Protein AF-A0A7J8N7V0-F1 (afdb_monomer)

Nearest PDB structures (foldseek):
  6ms8-assembly7_G  TM=9.945E-01  e=8.124E-13  Medicago truncatula
  6cjn-assembly2_B  TM=9.443E-01  e=4.555E-11  Medicago sativa
  6cjo-assembly2_B  TM=9.456E-01  e=4.841E-11  Medicago sativa
  1jx0-assembly1_A  TM=9.628E-01  e=1.853E-10  Medicago sativa
  1jx1-assembly3_C  TM=9.351E-01  e=3.853E-10  Medicago sativa

Mean predicted aligned error: 3.58 Å

Radius of gyration: 15.64 Å; Cα contacts (8 Å, |Δi|>4): 170; chains: 1; bounding box: 40×27×42 Å

Secondary structure (DSSP, 8-state):
-PPPP----EEETTEEE-SEE--TT-S--EEEEEEEEEEEEETTEEEEEEEEEEEEETHHHHHHHHHHTT--HHHHHT-HHHHHHHHHSSS-EEEEEEESS---HHHHHT-

InterPro domains:
  IPR016087 Chalcone isomerase [PF02431] (12-111)
  IPR016088 Chalcone isomerase, 3-layer sandwich [G3DSA:3.50.70.10] (3-85)
  IPR016088 Chalcone isomerase, 3-layer sandwich [G3DSA:3.50.70.10] (86-111)
  IPR036298 Chalcone isomerase superfamily [SSF54626] (6-111)
  IPR044164 Chalcone--flavonone isomerase [PTHR28039] (1-111)

Solvent-access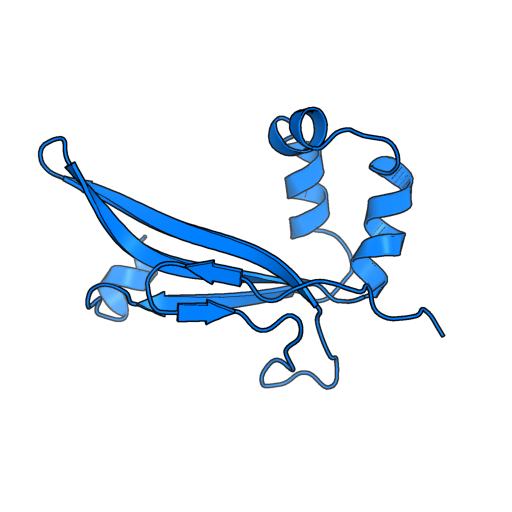ible surface area (backbone atoms only — not comparable to full-atom values): 6847 Å² total; per-residue (Å²): 132,85,78,71,77,93,56,68,62,47,73,42,89,96,44,79,42,59,28,58,47,65,53,91,97,49,94,53,69,24,36,47,74,48,70,44,76,45,61,50,79,54,97,91,38,81,45,68,35,31,31,37,35,38,26,33,25,60,64,42,59,64,65,49,41,78,79,54,59,90,61,51,72,65,61,48,73,73,30,67,64,53,54,48,46,68,73,68,42,101,50,59,73,49,78,47,78,45,74,73,39,96,70,55,72,64,67,57,73,78,107

Foldseek 3Di:
DDDADDDQWDDEPNDIDGQWDADVVHPAIWGWPDKYFDFDQDPNDTDTFKIKTKTWGSCLCVQLCVPCPPDDPVRCVPDPVNVVCVVPPPTDMDMDIDTPDDDDPVRVVVD

Sequence (111 aa):
MSTSPSVTELQVENFTFPPTVKPPGSTKTLFLGGAGDRGLEIQGKFIKFTAIGVYLEDSAVNCLGVKWKGKSAVELTESIEFFRDVVTGDFEKFIRVTMILPLTGQQYSEK

Structure (mmCIF, N/CA/C/O backbone):
data_AF-A0A7J8N7V0-F1
#
_entry.id   AF-A0A7J8N7V0-F1
#
loop_
_atom_site.group_PDB
_atom_site.id
_atom_site.type_symbol
_atom_site.label_atom_id
_atom_site.label_alt_id
_atom_site.label_comp_id
_atom_site.label_asym_id
_atom_site.label_entity_id
_atom_site.label_seq_id
_atom_site.pdbx_PDB_ins_code
_atom_site.Cartn_x
_atom_site.Cartn_y
_atom_site.Cartn_z
_atom_site.occupancy
_atom_site.B_iso_or_equiv
_atom_site.auth_seq_id
_atom_site.auth_comp_id
_atom_site.auth_asym_id
_atom_site.auth_atom_id
_atom_site.pdbx_PDB_model_num
ATOM 1 N N . MET A 1 1 ? 14.183 -10.078 -19.584 1.00 45.19 1 MET A N 1
ATOM 2 C CA . MET A 1 1 ? 13.175 -10.246 -18.519 1.00 45.19 1 MET A CA 1
ATOM 3 C C . MET A 1 1 ? 13.731 -9.580 -17.275 1.00 45.19 1 MET A C 1
ATOM 5 O O . MET A 1 1 ? 14.849 -9.909 -16.902 1.00 45.19 1 MET A O 1
ATOM 9 N N . SER A 1 2 ? 13.047 -8.574 -16.731 1.00 54.62 2 SER A N 1
ATOM 10 C CA . SER A 1 2 ? 13.457 -7.919 -15.485 1.00 54.62 2 SER A CA 1
ATOM 11 C C . SER A 1 2 ? 13.336 -8.915 -14.336 1.00 54.62 2 SER A C 1
ATOM 13 O O . SER A 1 2 ? 12.315 -9.582 -14.208 1.00 54.62 2 SER A O 1
ATOM 15 N N . THR A 1 3 ? 14.387 -9.051 -13.536 1.00 60.47 3 THR A N 1
ATOM 16 C CA . THR A 1 3 ? 14.356 -9.827 -12.294 1.00 60.47 3 THR A CA 1
ATOM 17 C C . THR A 1 3 ? 13.438 -9.138 -11.292 1.00 60.47 3 THR A C 1
ATOM 19 O O . THR A 1 3 ? 13.606 -7.939 -11.055 1.00 60.47 3 THR A O 1
ATOM 22 N N . SER A 1 4 ? 12.499 -9.882 -10.707 1.00 68.31 4 SER A N 1
ATOM 23 C CA . SER A 1 4 ? 11.630 -9.374 -9.646 1.00 68.31 4 SER A CA 1
ATOM 24 C C . SER A 1 4 ? 12.467 -8.855 -8.469 1.00 68.31 4 SER A C 1
ATOM 26 O O . SER A 1 4 ? 13.498 -9.458 -8.142 1.00 68.31 4 SER A O 1
ATOM 28 N N . PRO A 1 5 ? 12.080 -7.733 -7.843 1.00 79.19 5 PRO A N 1
ATOM 29 C CA . PRO A 1 5 ? 12.830 -7.173 -6.730 1.00 79.19 5 PRO A CA 1
ATOM 30 C C . PRO A 1 5 ? 12.814 -8.130 -5.531 1.00 79.19 5 PRO A C 1
ATOM 32 O O . PRO A 1 5 ? 11.785 -8.702 -5.174 1.00 79.19 5 PRO A O 1
ATOM 35 N N . SER A 1 6 ? 13.974 -8.291 -4.893 1.00 90.00 6 SER A N 1
ATOM 36 C CA . SER A 1 6 ? 14.098 -9.059 -3.654 1.00 90.00 6 SER A CA 1
ATOM 37 C C . SER A 1 6 ? 13.618 -8.203 -2.483 1.00 90.00 6 SER A C 1
ATOM 39 O O . SER A 1 6 ? 14.374 -7.381 -1.968 1.00 90.00 6 SER A O 1
ATOM 41 N N . VAL A 1 7 ? 12.367 -8.397 -2.071 1.00 95.38 7 VAL A N 1
ATOM 42 C CA . VAL A 1 7 ? 11.761 -7.755 -0.893 1.00 95.38 7 VAL A CA 1
ATOM 43 C C . VAL A 1 7 ? 11.424 -8.795 0.174 1.00 95.38 7 VAL A C 1
ATOM 45 O O . VAL A 1 7 ? 11.268 -9.979 -0.126 1.00 95.38 7 VAL A O 1
ATOM 48 N N . THR A 1 8 ? 11.334 -8.365 1.431 1.00 97.00 8 THR A N 1
ATOM 49 C CA . THR A 1 8 ? 10.987 -9.226 2.569 1.00 97.00 8 THR A CA 1
ATOM 50 C C . THR A 1 8 ? 9.497 -9.153 2.885 1.00 97.00 8 THR A C 1
ATOM 52 O O . THR A 1 8 ? 8.813 -8.206 2.498 1.00 97.00 8 THR A O 1
ATOM 55 N N . GLU A 1 9 ? 8.983 -10.142 3.616 1.00 97.38 9 GLU A N 1
ATOM 56 C CA . GLU A 1 9 ? 7.669 -10.007 4.247 1.00 97.38 9 GLU A CA 1
ATOM 57 C C . GLU A 1 9 ? 7.664 -8.909 5.317 1.00 97.38 9 GLU A C 1
ATOM 59 O O . GLU A 1 9 ? 8.707 -8.558 5.876 1.00 97.38 9 GLU A O 1
ATOM 64 N N . LEU A 1 10 ? 6.473 -8.386 5.612 1.00 98.19 10 LEU A N 1
ATOM 65 C CA . LEU A 1 10 ? 6.233 -7.458 6.714 1.00 98.19 10 LEU A CA 1
ATOM 66 C C . LEU A 1 10 ? 5.121 -7.990 7.615 1.00 98.19 10 LEU A C 1
ATOM 68 O O . LEU A 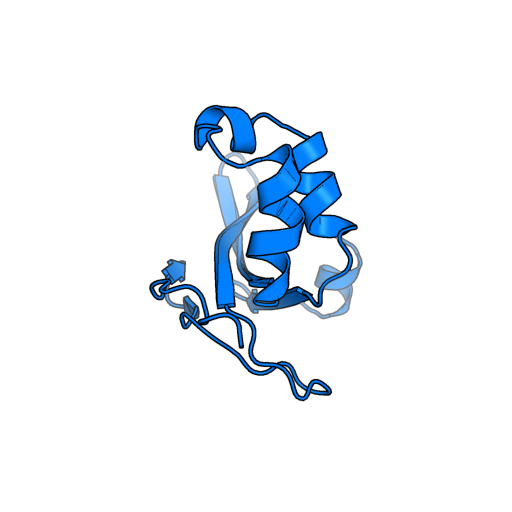1 10 ? 4.116 -8.513 7.133 1.00 98.19 10 LEU A O 1
ATOM 72 N N . GLN A 1 11 ? 5.282 -7.811 8.923 1.00 97.94 11 GLN A N 1
ATOM 73 C CA . GLN A 1 11 ? 4.234 -8.069 9.907 1.00 97.94 11 GLN A CA 1
ATOM 74 C C . GLN A 1 11 ? 3.665 -6.743 10.404 1.00 97.94 11 GLN A C 1
ATOM 76 O O . GLN A 1 11 ? 4.413 -5.844 10.785 1.00 97.94 11 GLN A O 1
ATOM 81 N N . VAL A 1 12 ? 2.340 -6.625 10.393 1.00 97.69 12 VAL A N 1
ATOM 82 C CA . VAL A 1 12 ? 1.616 -5.482 10.956 1.00 97.69 12 VAL A CA 1
ATOM 83 C C . VAL A 1 12 ? 0.578 -6.042 11.913 1.00 97.69 12 VAL A C 1
ATOM 85 O O . VAL A 1 12 ? -0.347 -6.738 11.489 1.00 97.69 12 VAL A O 1
ATOM 88 N N . GLU A 1 13 ? 0.745 -5.762 13.205 1.00 94.56 13 GLU A N 1
ATOM 89 C CA . GLU A 1 13 ? 0.039 -6.486 14.268 1.00 94.56 13 GLU A CA 1
ATOM 90 C C . GLU A 1 13 ? 0.250 -8.006 14.106 1.00 94.56 13 GLU A C 1
ATOM 92 O O . GLU A 1 13 ? 1.384 -8.465 14.004 1.00 94.56 13 GLU A O 1
ATOM 97 N N . ASN A 1 14 ? -0.829 -8.787 14.022 1.00 93.38 14 ASN A N 1
ATOM 98 C CA . ASN A 1 14 ? -0.783 -10.240 13.837 1.00 93.38 14 ASN A CA 1
ATOM 99 C C . ASN A 1 14 ? -0.953 -10.662 12.362 1.00 93.38 14 ASN A C 1
ATOM 101 O O . ASN A 1 14 ? -1.236 -11.828 12.085 1.00 93.38 14 ASN A O 1
ATOM 105 N N . PHE A 1 15 ? -0.844 -9.725 11.412 1.00 97.44 15 PHE A N 1
ATOM 106 C CA . PHE A 1 15 ? -1.053 -9.986 9.987 1.00 97.44 15 PHE A CA 1
ATOM 107 C C . PHE A 1 15 ? 0.266 -10.008 9.218 1.00 97.44 15 PHE A C 1
ATOM 109 O O . PHE A 1 15 ? 1.013 -9.029 9.215 1.00 97.44 15 PHE A O 1
ATOM 116 N N . THR A 1 16 ? 0.505 -11.103 8.494 1.00 98.12 16 THR A N 1
ATOM 117 C CA . THR A 1 16 ? 1.668 -11.250 7.612 1.00 98.12 16 THR A CA 1
ATOM 118 C C . THR A 1 16 ? 1.348 -10.797 6.191 1.00 98.12 16 THR A C 1
ATOM 120 O O . THR A 1 16 ? 0.444 -11.316 5.524 1.00 98.12 16 THR A O 1
ATOM 123 N N . PHE A 1 17 ? 2.138 -9.849 5.698 1.00 98.44 17 PHE A N 1
ATOM 124 C CA . PHE A 1 17 ? 2.187 -9.414 4.310 1.00 98.44 17 PHE A CA 1
ATOM 125 C C . PHE A 1 17 ? 3.343 -10.117 3.605 1.00 98.44 17 PHE A C 1
ATOM 127 O O . PHE A 1 17 ? 4.492 -9.744 3.835 1.00 98.44 17 PHE A O 1
ATOM 134 N N . PRO A 1 18 ? 3.067 -11.150 2.779 1.00 98.06 18 PRO A N 1
ATOM 135 C CA . PRO A 1 18 ? 4.119 -11.867 2.070 1.00 98.06 18 PRO A CA 1
ATOM 136 C C . PRO A 1 18 ? 4.832 -10.929 1.090 1.00 98.06 18 PRO A C 1
ATOM 138 O O . PRO A 1 18 ? 4.224 -9.950 0.643 1.00 98.06 18 PRO A O 1
ATOM 141 N N . PRO A 1 19 ? 6.080 -11.244 0.702 1.00 98.00 19 PRO A N 1
ATOM 142 C CA . PRO A 1 19 ? 6.876 -10.400 -0.185 1.00 98.00 19 PRO A CA 1
ATOM 143 C C . PRO A 1 19 ? 6.290 -10.306 -1.596 1.00 98.00 19 PRO A C 1
ATOM 145 O O . PRO A 1 19 ? 6.571 -9.350 -2.309 1.00 98.00 19 PRO A O 1
ATOM 148 N N . THR A 1 20 ? 5.477 -11.282 -2.012 1.00 97.75 20 THR A N 1
ATOM 149 C CA . THR A 1 20 ? 4.810 -11.290 -3.317 1.00 97.75 20 THR A CA 1
ATOM 150 C C . THR A 1 20 ? 3.384 -11.822 -3.219 1.00 97.75 20 THR A C 1
ATOM 152 O O . THR A 1 20 ? 3.057 -12.607 -2.325 1.00 97.75 20 THR A O 1
ATOM 155 N N . VAL A 1 21 ? 2.524 -11.390 -4.143 1.00 97.69 21 VAL A N 1
ATOM 156 C CA . VAL A 1 21 ? 1.135 -11.855 -4.282 1.00 97.69 21 VAL A CA 1
ATOM 157 C C . VAL A 1 21 ? 0.722 -11.915 -5.748 1.00 97.69 21 VAL A C 1
ATOM 159 O O . VAL A 1 21 ? 1.259 -11.197 -6.589 1.00 97.69 21 VAL A O 1
ATOM 162 N N . LYS A 1 22 ? -0.289 -12.735 -6.042 1.00 97.81 22 LYS A N 1
ATOM 163 C CA . LYS A 1 22 ? -0.996 -12.738 -7.324 1.00 97.81 22 LYS A CA 1
ATOM 164 C C . LYS A 1 22 ? -2.430 -12.241 -7.105 1.00 97.81 22 LYS A C 1
ATOM 166 O O . LYS A 1 22 ? -3.216 -12.976 -6.501 1.00 97.81 22 LYS A O 1
ATOM 171 N N . PRO A 1 23 ? -2.771 -11.008 -7.520 1.00 97.31 23 PRO A N 1
ATOM 172 C CA . PRO A 1 23 ? -4.104 -10.453 -7.316 1.00 97.31 23 PRO A CA 1
ATOM 173 C C . PRO A 1 23 ? -5.194 -11.285 -8.009 1.00 97.31 23 PRO A C 1
ATOM 175 O O . PRO A 1 23 ? -4.970 -11.789 -9.116 1.00 97.31 23 PRO A O 1
ATOM 178 N N . PRO A 1 24 ? -6.396 -11.411 -7.417 1.00 96.38 24 PRO A N 1
ATOM 179 C CA . PRO A 1 24 ? -7.546 -11.967 -8.122 1.00 96.38 24 PRO A CA 1
ATOM 180 C C . PRO A 1 24 ? -7.821 -11.178 -9.407 1.00 96.38 24 PRO A C 1
ATOM 182 O O . PRO A 1 24 ? -7.887 -9.953 -9.381 1.00 96.38 24 PRO A O 1
ATOM 185 N N . GLY A 1 25 ? -7.979 -11.876 -10.533 1.00 95.06 25 GLY A N 1
ATOM 186 C CA . GLY A 1 25 ? -8.204 -11.241 -11.837 1.00 95.06 25 GLY A CA 1
ATOM 187 C C . GLY A 1 25 ? -6.937 -10.777 -12.563 1.00 95.06 25 GLY A C 1
ATOM 188 O O . GLY A 1 25 ? -7.045 -10.335 -13.703 1.00 95.06 25 GLY A O 1
ATOM 189 N N . SER A 1 26 ? -5.750 -10.940 -11.967 1.00 95.81 26 SER A N 1
ATOM 190 C CA . SER A 1 26 ? -4.471 -10.656 -12.624 1.00 95.81 26 SER A CA 1
ATOM 191 C C . SER A 1 26 ? -3.670 -11.927 -12.899 1.00 95.81 26 SER A C 1
ATOM 193 O O . SER A 1 26 ? -3.663 -12.896 -12.132 1.00 95.81 26 SER A O 1
ATOM 195 N N . THR A 1 27 ? -2.951 -11.933 -14.020 1.00 95.75 27 THR A N 1
ATOM 196 C CA . THR A 1 27 ? -1.937 -12.952 -14.313 1.00 95.75 27 THR A CA 1
ATOM 197 C C . THR A 1 27 ? -0.570 -12.588 -13.742 1.00 95.75 27 THR A C 1
ATOM 199 O O . THR A 1 27 ? 0.319 -13.439 -13.764 1.00 95.75 27 THR A O 1
ATOM 202 N N . LYS A 1 28 ? -0.397 -11.358 -13.242 1.00 96.19 28 LYS A N 1
ATOM 203 C CA . LYS A 1 28 ? 0.882 -10.818 -12.783 1.00 96.19 28 LYS A CA 1
ATOM 204 C C . LYS A 1 28 ? 1.147 -11.157 -11.317 1.00 96.19 28 LYS A C 1
ATOM 206 O O . LYS A 1 28 ? 0.228 -11.240 -10.503 1.00 96.19 28 LYS A O 1
ATOM 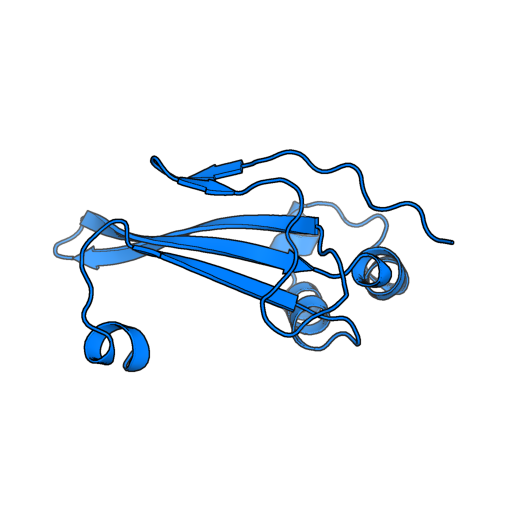211 N N . THR A 1 29 ? 2.423 -11.329 -10.991 1.00 96.81 29 THR A N 1
ATOM 212 C CA . THR A 1 29 ? 2.905 -11.367 -9.608 1.00 96.81 29 THR A CA 1
ATOM 213 C C . THR A 1 29 ? 3.393 -9.972 -9.249 1.00 96.81 29 THR A C 1
ATOM 215 O O . THR A 1 29 ? 4.156 -9.376 -10.004 1.00 96.81 29 THR A O 1
ATOM 218 N N . LEU A 1 30 ? 2.926 -9.445 -8.123 1.00 98.06 30 LEU A N 1
ATOM 219 C CA . LEU A 1 30 ? 3.288 -8.127 -7.612 1.00 98.06 30 LEU A CA 1
ATOM 220 C C . LEU A 1 30 ? 4.121 -8.300 -6.339 1.00 98.06 30 LEU A C 1
ATOM 222 O O . LEU A 1 30 ? 3.869 -9.220 -5.556 1.00 98.06 30 LEU A O 1
ATOM 226 N N . PHE A 1 31 ? 5.085 -7.410 -6.118 1.00 98.25 31 PHE A N 1
ATOM 227 C CA . PHE A 1 31 ? 5.937 -7.397 -4.930 1.00 98.25 31 PHE A CA 1
ATOM 228 C C . PHE A 1 31 ? 5.402 -6.431 -3.869 1.00 98.25 31 PHE A C 1
ATOM 230 O O . PHE A 1 31 ? 4.698 -5.469 -4.181 1.00 98.25 31 PHE A O 1
ATOM 237 N N . LEU A 1 32 ? 5.723 -6.683 -2.602 1.00 98.56 32 LEU A N 1
ATOM 238 C CA . LEU A 1 32 ? 5.334 -5.831 -1.482 1.00 98.56 32 LEU A CA 1
ATOM 239 C C . LEU A 1 32 ? 6.129 -4.519 -1.513 1.00 98.56 32 LEU A C 1
ATOM 241 O O . LEU A 1 32 ? 7.331 -4.511 -1.258 1.00 98.56 32 LEU A O 1
ATOM 245 N N . GLY A 1 33 ? 5.450 -3.409 -1.807 1.00 97.69 33 GLY A N 1
ATOM 246 C CA . GLY A 1 33 ? 6.035 -2.067 -1.751 1.00 97.69 33 GLY A CA 1
ATOM 247 C C . GLY A 1 33 ? 6.069 -1.497 -0.331 1.00 97.69 33 GLY A C 1
ATOM 248 O O . GLY A 1 33 ? 6.973 -0.740 0.009 1.00 97.69 33 GLY A O 1
ATOM 249 N N . GLY A 1 34 ? 5.108 -1.882 0.511 1.00 98.19 34 GLY A N 1
ATOM 250 C CA . GLY A 1 34 ? 5.073 -1.508 1.922 1.00 98.19 34 GLY A CA 1
ATOM 251 C C . GLY A 1 34 ? 3.816 -2.002 2.628 1.00 98.19 34 GLY A C 1
ATOM 252 O O . GLY A 1 34 ? 2.824 -2.355 1.987 1.00 98.19 34 GLY A O 1
ATOM 253 N N . ALA A 1 35 ? 3.857 -2.021 3.958 1.00 98.50 35 ALA A N 1
ATOM 254 C CA . ALA A 1 35 ? 2.708 -2.324 4.799 1.00 98.50 35 ALA A CA 1
ATOM 255 C C . ALA A 1 35 ? 2.707 -1.441 6.054 1.00 98.50 35 ALA A C 1
ATOM 257 O O . ALA A 1 35 ? 3.768 -1.050 6.537 1.00 98.50 35 ALA A O 1
ATOM 258 N N . GLY A 1 36 ? 1.524 -1.141 6.583 1.00 98.25 36 GLY A N 1
ATOM 259 C CA . GLY A 1 36 ? 1.358 -0.351 7.802 1.00 98.25 36 GLY A CA 1
ATOM 260 C C . GLY A 1 36 ? -0.053 -0.449 8.370 1.00 98.25 36 GLY A C 1
ATOM 261 O O . GLY A 1 36 ? -0.960 -0.980 7.725 1.00 98.25 36 GLY A O 1
ATOM 262 N N . ASP A 1 37 ? -0.244 0.039 9.593 1.00 97.56 37 ASP A N 1
ATOM 263 C CA . ASP A 1 37 ? -1.567 0.126 10.206 1.00 97.56 37 ASP A CA 1
ATOM 264 C C . ASP A 1 37 ? -2.249 1.470 9.929 1.00 97.56 37 ASP A C 1
ATOM 266 O O . ASP A 1 37 ? -1.613 2.499 9.703 1.00 97.56 37 ASP A O 1
ATOM 270 N N . ARG A 1 38 ? -3.581 1.444 9.917 1.00 96.69 38 ARG A N 1
ATOM 271 C CA . ARG A 1 38 ? -4.434 2.622 9.802 1.00 96.69 38 ARG A CA 1
ATOM 272 C C . ARG A 1 38 ? -5.476 2.580 10.906 1.00 96.69 38 ARG A C 1
ATOM 274 O O . ARG A 1 38 ? -6.163 1.578 11.128 1.00 96.69 38 ARG A O 1
ATOM 281 N N . GLY A 1 39 ? -5.604 3.711 11.585 1.00 94.19 39 GLY A N 1
ATOM 282 C CA . GLY A 1 39 ? -6.458 3.880 12.751 1.00 94.19 39 GLY A CA 1
ATOM 283 C C . GLY A 1 39 ? -7.103 5.255 12.812 1.00 94.19 39 GLY A C 1
ATOM 284 O O . GLY A 1 39 ? -6.918 6.074 11.913 1.00 94.19 39 GLY A O 1
ATOM 285 N N . LEU A 1 40 ? -7.888 5.486 13.857 1.00 91.81 40 LEU A N 1
ATOM 286 C CA . LEU A 1 40 ? -8.510 6.770 14.173 1.00 91.81 40 LEU A CA 1
ATOM 287 C C . LEU A 1 40 ? -8.144 7.170 15.597 1.00 91.81 40 LEU A C 1
ATOM 289 O O . LEU A 1 40 ? -8.008 6.316 16.473 1.00 91.81 40 LEU A O 1
ATOM 293 N N . GLU A 1 41 ? -8.031 8.471 15.835 1.00 94.00 41 GLU A N 1
ATOM 294 C CA . GLU A 1 41 ? -7.889 9.000 17.184 1.00 94.00 41 GLU A CA 1
ATOM 295 C C . GLU A 1 41 ? -9.269 9.112 17.841 1.00 94.00 41 GLU A C 1
ATOM 297 O O . GLU A 1 41 ? -10.155 9.813 17.354 1.00 94.00 41 GLU A O 1
ATOM 302 N N . ILE A 1 42 ? -9.471 8.370 18.929 1.00 92.12 42 ILE A N 1
ATOM 303 C CA . ILE A 1 42 ? -10.724 8.319 19.682 1.00 92.12 42 ILE A CA 1
ATOM 304 C C . ILE A 1 42 ? -10.376 8.590 21.141 1.00 92.12 42 ILE A C 1
ATOM 306 O O . ILE A 1 42 ? -9.637 7.827 21.759 1.00 92.12 42 ILE A O 1
ATOM 310 N N . GLN A 1 43 ? -10.899 9.693 21.685 1.00 93.69 43 GLN A N 1
ATOM 311 C CA . GLN A 1 43 ? -10.668 10.104 23.078 1.00 93.69 43 GLN A CA 1
ATOM 312 C C . GLN A 1 43 ? -9.169 10.188 23.448 1.00 93.69 43 GLN A C 1
ATOM 314 O O . GLN A 1 43 ? -8.761 9.746 24.517 1.00 93.69 43 GLN A O 1
ATOM 319 N N . GLY A 1 44 ? -8.335 10.722 22.546 1.00 93.44 44 GLY A N 1
ATOM 320 C CA . GLY A 1 44 ? -6.888 10.880 22.764 1.00 93.44 44 GLY A CA 1
ATOM 321 C C . GLY A 1 44 ? -6.077 9.582 22.670 1.00 93.44 44 GLY A C 1
ATOM 322 O O . GLY A 1 44 ? -4.894 9.569 22.999 1.00 93.44 44 GLY A O 1
ATOM 323 N N . LYS A 1 45 ? -6.693 8.477 22.229 1.00 95.06 45 LYS A N 1
ATOM 324 C CA . LYS A 1 45 ? -6.008 7.216 21.939 1.00 95.06 45 LYS A CA 1
ATOM 325 C C . LYS A 1 45 ? -6.101 6.896 20.454 1.00 95.06 45 LYS A C 1
ATOM 327 O O . LYS A 1 45 ? -7.186 6.906 19.876 1.00 95.06 45 LYS A O 1
ATOM 332 N N . PHE A 1 46 ? -4.975 6.532 19.848 1.00 94.31 46 PHE A N 1
ATOM 333 C CA . PHE A 1 46 ? -4.962 5.996 18.492 1.00 94.31 46 PHE A CA 1
ATOM 334 C C . PHE A 1 46 ? -5.434 4.536 18.495 1.00 94.31 46 PHE A C 1
ATOM 336 O O . PHE A 1 46 ? -4.782 3.657 19.064 1.00 94.31 46 PHE A O 1
ATOM 343 N N . ILE A 1 47 ? -6.594 4.284 17.889 1.00 95.62 47 ILE A N 1
ATOM 344 C CA . ILE A 1 47 ? -7.197 2.955 17.771 1.00 95.62 47 ILE A CA 1
ATOM 345 C C . ILE A 1 47 ? -6.995 2.451 16.344 1.00 95.62 47 ILE A C 1
ATOM 347 O O . ILE A 1 47 ? -7.499 3.045 15.390 1.00 95.62 47 ILE A O 1
ATOM 351 N N . LYS A 1 48 ? -6.273 1.338 16.203 1.00 96.69 48 LYS A N 1
ATOM 352 C CA . LYS A 1 48 ? -5.990 0.692 14.917 1.00 96.69 48 LYS A CA 1
ATOM 353 C C . LYS A 1 48 ? -7.193 -0.129 14.462 1.00 96.69 48 LYS A C 1
ATOM 355 O O . LYS A 1 48 ? -7.691 -0.960 15.216 1.00 96.69 48 LYS A O 1
ATOM 360 N N . PHE A 1 49 ? -7.640 0.086 13.229 1.00 96.00 49 PHE A N 1
ATOM 361 C CA . PHE A 1 49 ? -8.773 -0.641 12.647 1.00 96.00 49 PHE A CA 1
ATOM 362 C C . PHE A 1 49 ? -8.333 -1.620 11.572 1.00 96.00 49 PHE A C 1
ATOM 364 O O . PHE A 1 49 ? -8.895 -2.707 11.470 1.00 96.00 49 PHE A O 1
ATOM 371 N N . THR A 1 50 ? -7.322 -1.257 10.787 1.00 97.62 50 THR A N 1
ATOM 372 C CA . THR A 1 50 ? -6.898 -2.043 9.630 1.00 97.62 50 THR A CA 1
ATOM 373 C C . THR A 1 50 ? -5.387 -2.107 9.518 1.00 97.62 50 THR A C 1
ATOM 375 O O . THR A 1 50 ? -4.714 -1.113 9.777 1.00 97.62 50 THR A O 1
ATOM 378 N N . ALA A 1 51 ? -4.868 -3.235 9.048 1.00 98.31 51 ALA A N 1
ATOM 379 C CA . ALA A 1 51 ? -3.533 -3.325 8.476 1.00 98.31 51 ALA A CA 1
ATOM 380 C C . ALA A 1 51 ? -3.650 -3.307 6.945 1.00 98.31 51 ALA A C 1
ATOM 382 O O . ALA A 1 51 ? -4.545 -3.935 6.375 1.00 98.31 51 ALA A O 1
ATOM 383 N N . ILE A 1 52 ? -2.781 -2.553 6.279 1.00 98.50 52 ILE A N 1
ATOM 384 C CA . ILE A 1 52 ? -2.832 -2.304 4.838 1.00 98.50 52 ILE A CA 1
ATOM 385 C C . ILE A 1 52 ? -1.486 -2.682 4.237 1.00 98.50 52 ILE A C 1
ATOM 387 O O . ILE A 1 52 ? -0.452 -2.203 4.691 1.00 98.50 52 ILE A O 1
ATOM 391 N N . GLY A 1 53 ? -1.510 -3.513 3.199 1.00 98.56 53 GLY A N 1
ATOM 392 C CA . GLY A 1 53 ? -0.357 -3.817 2.358 1.00 98.56 53 GLY A CA 1
ATOM 393 C C . GLY A 1 53 ? -0.565 -3.273 0.954 1.00 98.56 53 GLY A C 1
ATOM 394 O O . GLY A 1 53 ? -1.643 -3.442 0.378 1.00 98.56 53 GLY A O 1
ATOM 395 N N . VAL A 1 54 ? 0.468 -2.645 0.404 1.00 98.69 54 VAL A N 1
ATOM 396 C CA . VAL A 1 54 ? 0.490 -2.108 -0.957 1.00 98.69 54 VAL A CA 1
ATOM 397 C C . VAL A 1 54 ? 1.483 -2.912 -1.780 1.00 98.69 54 VAL A C 1
ATOM 399 O O . VAL A 1 54 ? 2.665 -2.996 -1.446 1.00 98.69 54 VAL A O 1
ATOM 402 N N . TYR A 1 55 ? 0.989 -3.493 -2.864 1.00 98.62 55 TYR A N 1
ATOM 403 C CA . TYR A 1 55 ? 1.753 -4.312 -3.790 1.00 98.62 55 TYR A CA 1
ATOM 404 C C . TYR A 1 55 ? 1.845 -3.626 -5.144 1.00 98.62 55 TYR A C 1
ATOM 406 O O . TYR A 1 55 ? 0.854 -3.067 -5.619 1.00 98.62 55 TYR A O 1
ATOM 414 N N . LEU A 1 56 ? 3.019 -3.690 -5.762 1.00 98.50 56 LEU A N 1
ATOM 415 C CA . LEU A 1 56 ? 3.323 -3.047 -7.036 1.00 98.50 56 LEU A CA 1
ATOM 416 C C . LEU A 1 56 ? 3.848 -4.086 -8.029 1.00 98.50 56 LEU A C 1
ATOM 418 O O . LEU A 1 56 ? 4.507 -5.052 -7.649 1.00 98.50 56 LEU A O 1
ATOM 422 N N . GLU A 1 57 ? 3.550 -3.904 -9.309 1.00 97.88 57 GLU A N 1
ATOM 423 C CA . GLU A 1 57 ? 4.140 -4.709 -10.381 1.00 97.88 57 GLU A CA 1
ATOM 424 C C . GLU A 1 57 ? 5.641 -4.418 -10.528 1.00 97.88 57 GLU A C 1
ATOM 426 O O . GLU A 1 57 ? 6.079 -3.284 -10.350 1.00 97.88 57 GLU A O 1
ATOM 431 N N . ASP A 1 58 ? 6.435 -5.420 -10.916 1.00 96.19 58 ASP A N 1
ATOM 432 C CA . ASP A 1 58 ? 7.894 -5.309 -11.088 1.00 96.19 58 ASP A CA 1
ATOM 433 C C . ASP A 1 58 ? 8.334 -4.127 -11.976 1.00 96.19 58 ASP A C 1
ATOM 435 O O . ASP A 1 58 ? 9.377 -3.510 -11.736 1.00 96.19 58 ASP A O 1
ATOM 439 N N . SER A 1 59 ? 7.531 -3.767 -12.985 1.00 96.00 59 SER A N 1
ATOM 440 C CA . SER A 1 59 ? 7.783 -2.621 -13.869 1.00 96.00 59 SER A CA 1
ATOM 441 C C . SER A 1 59 ? 7.813 -1.279 -13.126 1.00 96.00 59 SER A C 1
ATOM 443 O O . SER A 1 59 ? 8.487 -0.353 -13.589 1.00 96.00 59 SER A O 1
ATOM 445 N N . ALA A 1 60 ? 7.181 -1.183 -11.950 1.00 97.31 60 ALA A N 1
ATOM 446 C CA . ALA A 1 60 ? 7.178 0.008 -11.105 1.00 97.31 60 ALA A CA 1
ATOM 447 C C . ALA A 1 60 ? 8.595 0.458 -10.730 1.00 97.31 60 ALA A C 1
ATOM 449 O O . ALA A 1 60 ? 8.863 1.656 -10.691 1.00 97.31 60 ALA A O 1
ATOM 450 N N . VAL A 1 61 ? 9.528 -0.479 -10.518 1.00 96.38 61 VAL A 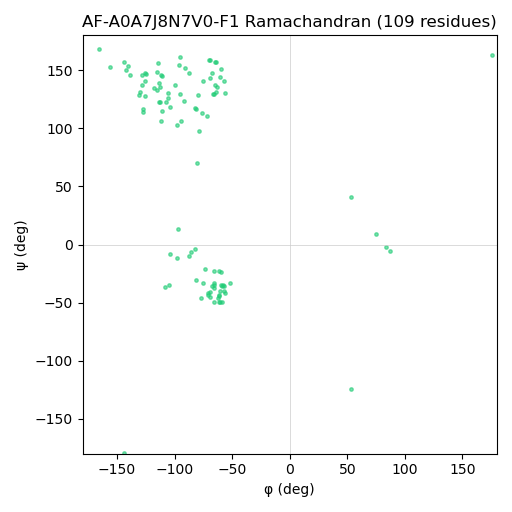N 1
ATOM 451 C CA . VAL A 1 61 ? 10.921 -0.158 -10.160 1.00 96.38 61 VAL A CA 1
ATOM 452 C C . VAL A 1 61 ? 11.598 0.637 -11.273 1.00 96.38 61 VAL A C 1
ATOM 454 O O . VAL A 1 61 ? 12.228 1.663 -11.015 1.00 96.38 61 VAL A O 1
ATOM 457 N N . ASN A 1 62 ? 11.435 0.1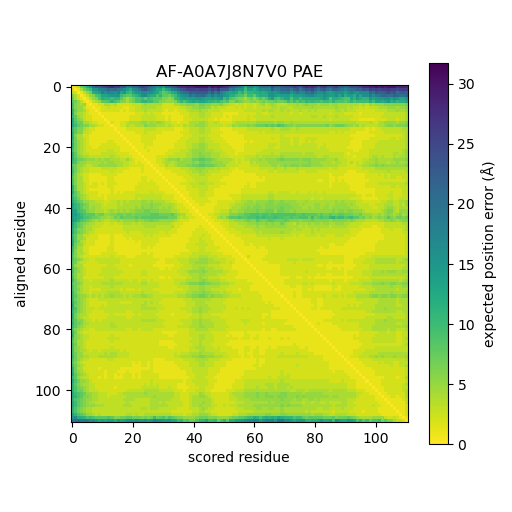97 -12.522 1.00 95.44 62 ASN A N 1
ATOM 458 C CA . ASN A 1 62 ? 12.001 0.895 -13.673 1.00 95.44 62 ASN A CA 1
ATOM 459 C C . ASN A 1 62 ? 11.264 2.210 -13.940 1.00 95.44 62 ASN A C 1
ATOM 461 O O . ASN A 1 62 ? 11.916 3.218 -14.195 1.00 95.44 62 ASN A O 1
ATOM 465 N N . CYS A 1 63 ? 9.930 2.213 -13.836 1.00 96.00 63 CYS A N 1
ATOM 466 C CA . CYS A 1 63 ? 9.107 3.401 -14.060 1.00 96.00 63 CYS A CA 1
ATOM 467 C C . CYS A 1 63 ? 9.450 4.529 -13.073 1.00 96.00 63 CYS A C 1
ATOM 469 O O . CYS A 1 63 ? 9.698 5.662 -13.478 1.00 96.00 63 CYS A O 1
ATOM 471 N N . LEU A 1 64 ? 9.513 4.219 -11.775 1.00 97.69 64 LEU A N 1
ATOM 472 C CA . LEU A 1 64 ? 9.822 5.192 -10.724 1.00 97.69 64 LEU A CA 1
ATOM 473 C C . LEU A 1 64 ? 11.316 5.544 -10.701 1.00 97.69 64 LEU A C 1
ATOM 475 O O . LEU A 1 64 ? 11.687 6.685 -10.424 1.00 97.69 64 LEU A O 1
ATOM 479 N N . GLY A 1 65 ? 12.185 4.586 -11.033 1.00 96.88 65 GLY A N 1
ATOM 480 C CA . GLY A 1 65 ? 13.637 4.752 -11.013 1.00 96.88 65 GLY A CA 1
ATOM 481 C C . GLY A 1 65 ? 14.167 5.857 -11.930 1.00 96.88 65 GLY A C 1
ATOM 482 O O . GLY A 1 65 ? 15.233 6.397 -11.647 1.00 96.88 65 GLY A O 1
ATOM 483 N N . VAL A 1 66 ? 13.432 6.246 -12.979 1.00 96.69 66 VAL A N 1
ATOM 484 C CA . VAL A 1 66 ? 13.824 7.353 -13.875 1.00 96.69 66 VAL A CA 1
ATOM 485 C C . VAL A 1 66 ? 13.952 8.678 -13.117 1.00 96.69 66 VAL A C 1
ATOM 487 O O . VAL A 1 66 ? 14.878 9.443 -13.373 1.00 96.69 66 VAL A O 1
ATOM 490 N N . LYS A 1 67 ? 13.041 8.942 -12.174 1.00 97.81 67 LYS A N 1
ATOM 491 C CA . LYS A 1 67 ? 12.972 10.208 -11.426 1.00 97.81 67 LYS A CA 1
ATOM 492 C C . LYS A 1 67 ? 13.480 10.080 -9.990 1.00 97.81 67 LYS A C 1
ATOM 494 O O . LYS A 1 67 ? 14.079 11.013 -9.464 1.00 97.81 67 LYS A O 1
ATOM 499 N N . TRP A 1 68 ? 13.243 8.934 -9.356 1.00 9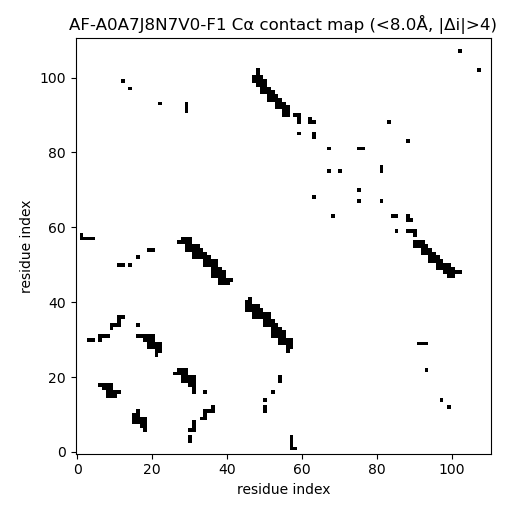8.31 68 TRP A N 1
ATOM 500 C CA . TRP A 1 68 ? 13.369 8.781 -7.903 1.00 98.31 68 TRP A CA 1
ATOM 501 C C . TRP A 1 68 ? 14.633 8.044 -7.456 1.00 98.31 68 TRP A C 1
ATOM 503 O O . TRP A 1 68 ? 14.939 7.997 -6.264 1.00 98.31 68 TRP A O 1
ATOM 513 N N . LYS A 1 69 ? 15.407 7.478 -8.389 1.00 97.44 69 LYS A N 1
ATOM 514 C CA . LYS A 1 69 ? 16.654 6.783 -8.056 1.00 97.44 69 LYS A CA 1
ATOM 515 C C . LYS A 1 69 ? 17.673 7.744 -7.436 1.00 97.44 69 LYS A C 1
ATOM 517 O O . LYS A 1 69 ? 17.908 8.835 -7.944 1.00 97.44 69 LYS A O 1
ATOM 522 N N . GLY A 1 70 ? 18.316 7.299 -6.357 1.00 97.50 70 GLY A N 1
ATOM 523 C CA . GLY A 1 70 ? 19.337 8.069 -5.638 1.00 97.50 70 GLY A CA 1
ATOM 524 C C . GLY A 1 70 ? 18.783 9.011 -4.567 1.00 97.50 70 GLY A C 1
ATOM 525 O O . GLY A 1 70 ? 19.571 9.578 -3.817 1.00 97.50 70 GLY A O 1
ATOM 526 N N . LYS A 1 71 ? 17.456 9.146 -4.457 1.00 98.19 71 LYS A N 1
ATOM 527 C CA . LYS A 1 71 ? 16.804 9.845 -3.347 1.00 98.19 71 LYS A CA 1
ATOM 528 C C . LYS A 1 71 ? 16.827 9.000 -2.079 1.00 98.19 71 LYS A C 1
ATOM 530 O O . LYS A 1 71 ? 16.650 7.782 -2.128 1.00 98.19 71 LYS A O 1
ATOM 535 N N . SER A 1 72 ? 17.052 9.653 -0.946 1.00 98.25 72 SER A N 1
ATOM 536 C CA . SER A 1 72 ? 16.960 9.028 0.372 1.00 98.25 72 SER A CA 1
ATOM 537 C C . SER A 1 72 ? 15.508 8.707 0.735 1.00 98.25 72 SER A C 1
ATOM 539 O O . SER A 1 72 ? 14.570 9.313 0.219 1.00 98.25 72 SER A O 1
ATOM 541 N N . ALA A 1 73 ? 15.308 7.778 1.672 1.00 97.25 73 ALA A N 1
ATOM 542 C CA . ALA A 1 73 ? 13.969 7.441 2.154 1.00 97.25 73 ALA A CA 1
ATOM 543 C C . ALA A 1 73 ? 13.228 8.657 2.742 1.00 97.25 73 ALA A C 1
ATOM 545 O O . ALA A 1 73 ? 12.021 8.778 2.553 1.00 97.25 73 ALA A O 1
ATOM 546 N N . VAL A 1 74 ? 13.946 9.572 3.407 1.00 98.06 74 VAL A N 1
ATOM 547 C CA . VAL A 1 74 ? 13.371 10.807 3.969 1.00 98.06 74 VAL A CA 1
ATOM 548 C C . VAL A 1 74 ? 12.879 11.725 2.850 1.00 98.06 74 VAL A C 1
ATOM 550 O O . VAL A 1 74 ? 11.711 12.099 2.856 1.00 98.06 74 VAL A O 1
ATOM 553 N N . GLU A 1 75 ? 13.711 11.988 1.834 1.00 98.12 75 GLU A N 1
ATOM 554 C CA . GLU A 1 75 ? 13.306 12.798 0.673 1.00 98.12 75 GLU A CA 1
ATOM 555 C C . GLU A 1 75 ? 12.079 12.218 -0.044 1.00 98.12 75 GLU A C 1
ATOM 557 O O . GLU A 1 75 ? 11.207 12.966 -0.479 1.00 98.12 75 GLU A O 1
ATOM 562 N N . LEU A 1 76 ? 12.002 10.889 -0.183 1.00 98.38 76 LEU A N 1
ATOM 563 C CA . LEU A 1 76 ? 10.850 10.226 -0.801 1.00 98.38 76 LEU A CA 1
ATOM 564 C C . LEU A 1 76 ? 9.595 10.327 0.073 1.00 98.38 76 LEU A C 1
ATOM 566 O O . LEU A 1 76 ? 8.512 10.585 -0.445 1.00 98.38 76 LEU A O 1
ATOM 570 N N . THR A 1 77 ? 9.740 10.164 1.390 1.00 98.06 77 THR A N 1
ATOM 571 C CA . THR A 1 77 ? 8.630 10.231 2.356 1.00 98.06 77 THR A CA 1
ATOM 572 C C . THR A 1 77 ? 8.021 11.630 2.435 1.00 98.06 77 THR A C 1
ATOM 574 O O . THR A 1 77 ? 6.816 11.774 2.616 1.00 98.06 77 THR A O 1
ATOM 577 N N . GLU A 1 78 ? 8.832 12.670 2.263 1.00 97.88 78 GLU A N 1
ATOM 578 C CA . GLU A 1 78 ? 8.372 14.062 2.272 1.00 97.88 78 GLU A CA 1
ATOM 579 C C . GLU A 1 78 ? 7.867 14.534 0.893 1.00 97.88 78 GLU A C 1
ATOM 581 O O . GLU A 1 78 ? 7.308 15.625 0.766 1.00 97.88 78 GLU A O 1
ATOM 586 N N . SER A 1 79 ? 8.016 13.716 -0.157 1.00 98.19 79 SER A N 1
ATOM 587 C CA . SER A 1 79 ? 7.648 14.083 -1.525 1.00 98.19 79 SER A CA 1
ATOM 588 C C . SER A 1 79 ? 6.237 13.629 -1.903 1.00 98.19 79 SER A C 1
ATOM 590 O O . SER A 1 79 ? 5.987 12.472 -2.237 1.00 98.19 79 SER A O 1
ATOM 592 N N . ILE A 1 80 ? 5.307 14.585 -1.980 1.00 98.12 80 ILE A N 1
ATOM 593 C CA . ILE A 1 80 ? 3.953 14.355 -2.522 1.00 98.12 80 ILE A CA 1
ATOM 594 C C . ILE A 1 80 ? 4.011 13.848 -3.972 1.00 98.12 80 ILE A C 1
ATOM 596 O O . ILE A 1 80 ? 3.196 13.024 -4.386 1.00 98.12 80 ILE A O 1
ATOM 600 N N . GLU A 1 81 ? 4.974 14.334 -4.755 1.00 98.25 81 GLU A N 1
ATOM 601 C CA . GLU A 1 81 ? 5.147 13.915 -6.144 1.00 98.25 81 GLU A CA 1
ATOM 602 C C . GLU A 1 81 ? 5.561 12.448 -6.265 1.00 98.25 81 GLU A C 1
ATOM 604 O O . GLU A 1 81 ? 5.066 11.769 -7.160 1.00 98.25 81 GLU A O 1
ATOM 609 N N . PHE A 1 82 ? 6.404 11.940 -5.359 1.00 98.50 82 PHE A N 1
ATOM 610 C CA . PHE A 1 82 ? 6.775 10.525 -5.351 1.00 98.50 82 PHE A CA 1
ATOM 611 C C . PHE A 1 82 ? 5.542 9.640 -5.195 1.00 98.50 82 PHE A C 1
ATOM 613 O O . PHE A 1 82 ? 5.306 8.748 -6.010 1.00 98.50 82 PHE A O 1
ATOM 620 N N . PHE A 1 83 ? 4.696 9.935 -4.207 1.00 98.44 83 PHE A N 1
ATOM 621 C CA . PHE A 1 83 ? 3.465 9.175 -4.007 1.00 98.44 83 PHE A CA 1
ATOM 622 C C . PHE A 1 83 ? 2.474 9.346 -5.160 1.00 98.44 83 PHE A C 1
ATOM 624 O O . PHE A 1 83 ? 1.799 8.385 -5.526 1.00 98.44 83 PHE A O 1
ATOM 631 N N . ARG A 1 84 ? 2.403 10.529 -5.786 1.00 98.38 84 ARG A N 1
ATOM 632 C CA . ARG A 1 84 ? 1.585 10.727 -6.992 1.00 98.38 84 ARG A CA 1
ATOM 633 C C . ARG A 1 84 ? 2.053 9.829 -8.136 1.00 98.38 84 ARG A C 1
ATOM 635 O O . ARG A 1 84 ? 1.207 9.215 -8.785 1.00 98.38 84 ARG A O 1
ATOM 642 N N . ASP A 1 85 ? 3.357 9.710 -8.354 1.00 98.31 85 ASP A N 1
ATOM 643 C CA . ASP A 1 85 ? 3.916 8.833 -9.387 1.00 98.31 85 ASP A CA 1
ATOM 644 C C . ASP A 1 85 ? 3.681 7.350 -9.047 1.00 98.31 85 ASP A C 1
ATOM 646 O O . ASP A 1 85 ? 3.365 6.561 -9.934 1.00 98.31 85 ASP A O 1
ATOM 650 N N . VAL A 1 86 ? 3.730 6.965 -7.765 1.00 98.25 86 VAL A N 1
ATOM 651 C CA . VAL A 1 86 ? 3.337 5.613 -7.319 1.00 98.25 86 VAL A CA 1
ATOM 652 C C . VAL A 1 86 ? 1.862 5.333 -7.629 1.00 98.25 86 VAL A C 1
ATOM 654 O O . VAL A 1 86 ? 1.533 4.260 -8.130 1.00 98.25 86 VAL A O 1
ATOM 657 N N . VAL A 1 87 ? 0.965 6.286 -7.365 1.00 98.25 87 VAL A N 1
ATOM 658 C CA . VAL A 1 87 ? -0.482 6.131 -7.596 1.00 98.25 87 VAL A CA 1
ATOM 659 C C . VAL A 1 87 ? -0.810 6.091 -9.090 1.00 98.25 87 VAL A C 1
ATOM 661 O O . VAL A 1 87 ? -1.573 5.232 -9.537 1.00 98.25 87 VAL A O 1
ATOM 664 N N . THR A 1 88 ? -0.229 6.997 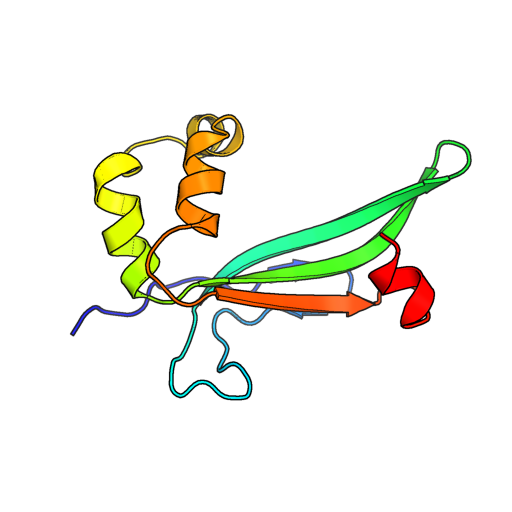-9.872 1.00 97.94 88 THR A N 1
ATOM 665 C CA . THR A 1 88 ? -0.615 7.240 -11.274 1.00 97.94 88 THR A CA 1
ATOM 666 C C . THR A 1 88 ? 0.263 6.533 -12.301 1.00 97.94 88 THR A C 1
ATOM 668 O O . THR A 1 88 ? -0.123 6.470 -13.464 1.00 97.94 88 THR A O 1
ATOM 671 N N . GLY A 1 89 ? 1.404 5.969 -11.894 1.00 97.44 89 GLY A N 1
ATOM 672 C CA . GLY A 1 89 ? 2.344 5.317 -12.804 1.00 97.44 89 GLY A CA 1
ATOM 673 C C . GLY A 1 89 ? 1.735 4.140 -13.568 1.00 97.44 89 GLY A C 1
ATOM 674 O O . GLY A 1 89 ? 0.815 3.481 -13.081 1.00 97.44 89 GLY A O 1
ATOM 675 N N . ASP A 1 90 ? 2.245 3.873 -14.767 1.00 96.62 90 ASP A N 1
ATOM 676 C CA . ASP A 1 90 ? 1.710 2.852 -15.677 1.00 96.62 90 ASP A CA 1
ATOM 677 C C . ASP A 1 90 ? 2.195 1.440 -15.307 1.00 96.62 90 ASP A C 1
ATOM 679 O O . ASP A 1 90 ? 3.064 0.841 -15.941 1.00 96.62 90 ASP A O 1
ATOM 683 N N . PHE A 1 91 ? 1.685 0.948 -14.184 1.00 97.25 91 PHE A N 1
ATOM 684 C CA . PHE A 1 91 ? 1.943 -0.380 -13.642 1.00 97.25 91 PHE A CA 1
ATOM 685 C C . PHE A 1 91 ? 0.790 -0.799 -12.728 1.00 97.25 91 PHE A C 1
ATOM 687 O O . PHE A 1 91 ? 0.091 0.041 -12.150 1.00 97.25 91 PHE A O 1
ATOM 694 N N . GLU A 1 92 ? 0.570 -2.105 -12.599 1.00 98.00 92 GLU A N 1
ATOM 695 C CA . GLU A 1 92 ? -0.494 -2.636 -11.750 1.00 98.00 92 GLU A CA 1
ATOM 696 C C . GLU A 1 92 ? -0.179 -2.412 -10.263 1.00 98.00 92 GLU A C 1
ATOM 698 O O . GLU A 1 92 ? 0.972 -2.507 -9.825 1.00 98.00 92 GLU A O 1
ATOM 703 N N . LYS A 1 93 ? -1.222 -2.127 -9.477 1.00 98.19 93 LYS A N 1
ATOM 704 C CA . LYS A 1 93 ? -1.152 -2.064 -8.016 1.00 98.19 93 LYS A CA 1
ATOM 705 C C . LYS A 1 93 ? -2.241 -2.935 -7.419 1.00 98.19 93 LYS A C 1
ATOM 707 O O . LYS A 1 93 ? -3.351 -2.997 -7.942 1.00 98.19 93 LYS A O 1
ATOM 712 N N . PHE A 1 94 ? -1.941 -3.544 -6.283 1.00 98.50 94 PHE A N 1
ATOM 713 C CA . PHE A 1 94 ? -2.909 -4.291 -5.496 1.00 98.50 94 PHE A CA 1
ATOM 714 C C . PHE A 1 94 ? -2.830 -3.861 -4.036 1.00 98.50 94 PHE A C 1
ATOM 716 O O . PHE A 1 94 ? -1.754 -3.824 -3.442 1.00 98.50 94 PHE A O 1
ATOM 723 N N . ILE A 1 95 ? -3.980 -3.523 -3.459 1.00 98.31 95 ILE A N 1
ATOM 724 C CA . ILE A 1 95 ? -4.083 -3.049 -2.080 1.00 98.31 95 ILE A CA 1
ATOM 725 C C . ILE A 1 95 ? -4.842 -4.102 -1.290 1.00 98.31 95 ILE A C 1
ATOM 727 O O . ILE A 1 95 ? -5.976 -4.447 -1.622 1.00 98.31 95 ILE A O 1
ATOM 731 N N . ARG A 1 96 ? -4.218 -4.609 -0.228 1.00 98.00 96 ARG A N 1
ATOM 732 C CA . ARG A 1 96 ? -4.827 -5.589 0.667 1.00 98.00 96 ARG A CA 1
ATOM 733 C C . ARG A 1 96 ? -5.094 -4.951 2.017 1.00 98.00 96 ARG A C 1
ATOM 735 O O . ARG A 1 96 ? -4.150 -4.611 2.724 1.00 98.00 96 ARG A O 1
ATOM 742 N N . VAL A 1 97 ? -6.369 -4.838 2.377 1.00 97.81 97 VAL A N 1
ATOM 743 C CA . VAL A 1 97 ? -6.813 -4.303 3.669 1.00 97.81 97 VAL A CA 1
ATOM 744 C C . VAL A 1 97 ? -7.343 -5.442 4.531 1.00 97.81 97 VAL A C 1
ATOM 746 O O . VAL A 1 97 ? -8.258 -6.155 4.126 1.00 97.81 97 VAL A O 1
ATOM 749 N N . THR A 1 98 ? -6.765 -5.620 5.717 1.00 97.00 98 THR A N 1
ATOM 750 C CA . THR A 1 98 ? -7.163 -6.644 6.690 1.00 97.00 98 THR A CA 1
ATOM 751 C C . THR A 1 98 ? -7.641 -5.990 7.980 1.00 97.00 98 THR A C 1
ATOM 753 O O . THR A 1 98 ? -7.006 -5.069 8.492 1.00 97.00 98 THR A O 1
ATOM 756 N N . MET A 1 99 ? -8.766 -6.464 8.509 1.00 96.94 99 MET A N 1
ATOM 757 C CA . MET A 1 99 ? -9.432 -5.861 9.664 1.00 96.94 99 MET A CA 1
ATOM 758 C C . MET A 1 99 ? -8.774 -6.324 10.971 1.00 96.94 99 MET A C 1
ATOM 760 O O . MET A 1 99 ? -8.805 -7.510 11.285 1.00 96.94 99 MET A O 1
ATOM 764 N N . ILE A 1 100 ? -8.195 -5.387 11.728 1.00 96.94 100 ILE A N 1
ATOM 765 C CA . ILE A 1 100 ? -7.733 -5.595 13.112 1.00 96.94 100 ILE A CA 1
ATOM 766 C C . ILE A 1 100 ? -8.944 -5.576 14.050 1.00 96.94 100 ILE A C 1
ATOM 768 O O . ILE A 1 100 ? -9.096 -6.448 14.902 1.00 96.94 100 ILE A O 1
ATOM 772 N N . LEU A 1 101 ? -9.820 -4.586 13.863 1.00 95.56 101 LEU A N 1
ATOM 773 C CA . LEU A 1 101 ? -11.105 -4.471 14.544 1.00 95.56 101 LEU A CA 1
ATOM 774 C C . LEU A 1 101 ? -12.238 -4.589 13.521 1.00 95.56 101 LEU A C 1
ATOM 776 O O . LEU A 1 101 ? -12.064 -4.175 12.372 1.00 95.56 101 LEU A O 1
ATOM 780 N N . PRO A 1 102 ? -13.398 -5.146 13.907 1.00 94.00 102 PRO A N 1
ATOM 781 C CA . PRO A 1 102 ? -14.498 -5.356 12.980 1.00 94.00 102 PRO A CA 1
ATOM 782 C C . PRO A 1 102 ? -15.043 -4.025 12.450 1.00 94.00 102 PRO A C 1
ATOM 784 O O . PRO A 1 102 ? -15.367 -3.119 13.217 1.00 94.00 102 PRO A O 1
ATOM 787 N N . LEU A 1 103 ? -15.191 -3.952 11.129 1.00 93.38 103 LEU A N 1
ATOM 788 C CA . LEU A 1 103 ? -15.907 -2.901 10.416 1.00 93.38 103 LEU A CA 1
ATOM 789 C C . LEU A 1 103 ? -16.918 -3.555 9.477 1.00 93.38 103 LEU A C 1
ATOM 791 O O . LEU A 1 103 ? -16.610 -4.534 8.796 1.00 93.38 103 LEU A O 1
ATOM 795 N N . THR A 1 104 ? -18.128 -3.007 9.429 1.00 95.00 104 THR A N 1
ATOM 796 C CA . THR A 1 104 ? -19.087 -3.351 8.374 1.00 95.00 104 THR A CA 1
ATOM 797 C C . THR A 1 104 ? -18.608 -2.803 7.029 1.00 95.00 1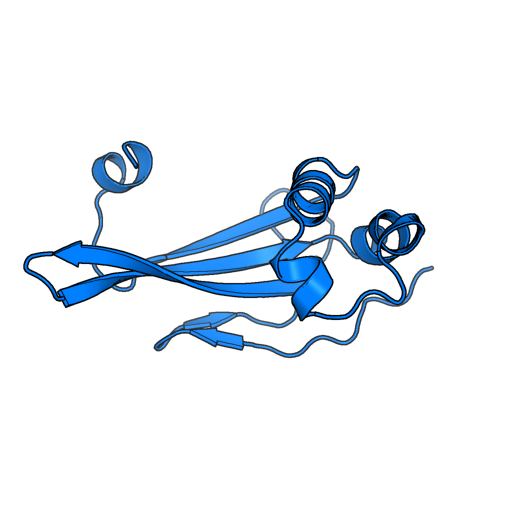04 THR A C 1
ATOM 799 O O . THR A 1 104 ? -17.833 -1.846 6.974 1.00 95.00 104 THR A O 1
ATOM 802 N N . GLY A 1 105 ? -19.110 -3.373 5.929 1.00 95.38 105 GLY A N 1
ATOM 803 C CA . GLY A 1 105 ? -18.795 -2.878 4.586 1.00 95.38 105 GLY A CA 1
ATOM 804 C C . GLY A 1 105 ? -19.145 -1.398 4.410 1.00 95.38 105 GLY A C 1
ATOM 805 O O . GLY A 1 105 ? -18.332 -0.642 3.889 1.00 95.38 105 GLY A O 1
ATOM 806 N N . GLN A 1 106 ? -20.299 -0.970 4.935 1.00 96.44 106 GLN A N 1
ATOM 807 C CA . GLN A 1 106 ? -20.727 0.428 4.896 1.00 96.44 106 GLN A CA 1
ATOM 808 C C . GLN A 1 106 ? -19.753 1.346 5.651 1.00 96.44 106 GLN A C 1
ATOM 810 O O . GLN A 1 106 ? -19.275 2.328 5.088 1.00 96.44 106 GLN A O 1
ATOM 815 N N . GLN A 1 107 ? -19.395 0.989 6.891 1.00 91.62 107 GLN A N 1
ATOM 816 C CA . GLN A 1 107 ? -18.446 1.771 7.695 1.00 91.62 107 GLN A CA 1
ATOM 817 C C . GLN A 1 107 ? -17.076 1.900 7.029 1.00 91.62 107 GLN A C 1
ATOM 819 O O . GLN A 1 107 ? -16.422 2.927 7.185 1.00 91.62 107 GLN A O 1
ATOM 824 N N . TYR A 1 108 ? -16.631 0.864 6.316 1.00 93.19 108 TYR A N 1
ATOM 825 C CA . TYR A 1 108 ? -15.381 0.912 5.571 1.00 93.19 108 TYR A CA 1
ATOM 826 C C . TYR A 1 108 ? -15.485 1.822 4.337 1.00 93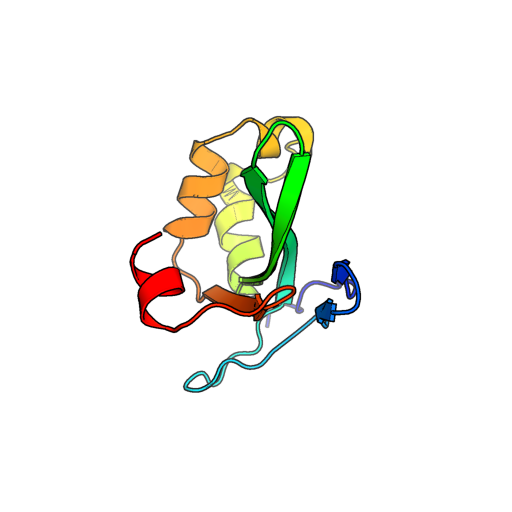.19 108 TYR A C 1
ATOM 828 O O . TYR A 1 108 ? -14.586 2.620 4.110 1.00 93.19 108 TYR A O 1
ATOM 836 N N . SER A 1 109 ? -16.581 1.745 3.572 1.00 93.81 109 SER A N 1
ATOM 837 C CA . SER A 1 109 ? -16.755 2.517 2.330 1.00 93.81 109 SER A CA 1
ATOM 838 C C . SER A 1 109 ? -17.038 4.010 2.521 1.00 93.81 109 SER A C 1
ATOM 840 O O . SER A 1 109 ? -16.849 4.787 1.593 1.00 93.81 109 SER A O 1
ATOM 842 N N . GLU A 1 110 ? -17.526 4.418 3.694 1.00 91.25 110 GLU A N 1
ATOM 843 C CA . GLU A 1 110 ? -17.812 5.825 4.021 1.00 91.25 110 GLU A CA 1
ATOM 844 C C . GLU A 1 110 ? -16.566 6.613 4.469 1.00 91.25 110 GLU A C 1
ATOM 846 O O . GLU A 1 110 ? -16.661 7.808 4.764 1.00 91.25 110 GLU A O 1
ATOM 851 N N . LYS A 1 111 ? -15.413 5.945 4.588 1.00 74.44 111 LYS A N 1
ATOM 852 C CA . LYS A 1 111 ? -14.141 6.530 5.027 1.00 74.44 111 LYS A CA 1
ATOM 853 C C . LYS A 1 111 ? -13.173 6.704 3.873 1.00 74.44 111 LYS A C 1
ATOM 855 O O . LYS A 1 111 ? -12.400 7.683 3.969 1.00 74.44 111 LYS A O 1
#

Organism: NCBI:txid34289

pLDDT: mean 94.98, std 8.16, range [45.19, 98.69]